Protein AF-A0A920C453-F1 (afdb_monomer_lite)

Sequence (83 aa):
MVLENIKKQELLEKEEERIVVLISLVHVSSLLRIVFPDRKEAKQAEKQIKQLSKNLPVSQAVKTTIDSINATIFAASSSASRS

Foldseek 3Di:
DVVVVVVVVVVVVVVVLVVLLVLLVCVLVVNLCVVPVDPVVSVVSNVVSVVVLVPDPVNVVSVVVSVVVVVVVVVVVVVVVVD

pLDDT: mean 74.51, std 11.23, range [43.12, 94.56]

Radius of gyration: 17.06 Å; chains: 1; bounding box: 42×22×48 Å

Structure (mmCIF, N/CA/C/O backbone):
data_AF-A0A920C453-F1
#
_entry.id   AF-A0A920C453-F1
#
loop_
_atom_site.group_PDB
_atom_site.id
_atom_site.type_symbol
_atom_site.label_atom_id
_atom_site.label_alt_id
_atom_site.label_comp_id
_atom_site.label_asym_id
_atom_site.label_entity_id
_atom_site.label_seq_id
_atom_site.pdbx_PDB_ins_code
_atom_site.Cartn_x
_atom_site.Cartn_y
_atom_site.Cartn_z
_atom_site.occupancy
_atom_site.B_iso_or_equiv
_atom_site.auth_seq_id
_atom_site.auth_comp_id
_atom_site.auth_asym_id
_atom_site.auth_atom_id
_atom_site.pdbx_PDB_model_num
ATOM 1 N N . MET A 1 1 ? -15.716 -11.998 29.909 1.00 45.25 1 MET A N 1
ATOM 2 C CA . MET A 1 1 ? -14.826 -11.309 30.872 1.00 45.25 1 MET A CA 1
ATOM 3 C C . MET A 1 1 ? -14.415 -9.965 30.261 1.00 45.25 1 MET A C 1
ATOM 5 O O . MET A 1 1 ? -14.023 -9.969 29.104 1.00 45.25 1 MET A O 1
ATOM 9 N N . VAL A 1 2 ? -14.526 -8.817 30.949 1.00 57.12 2 VAL A N 1
ATOM 10 C CA . VAL A 1 2 ? -14.224 -7.486 30.345 1.00 57.12 2 VAL A CA 1
ATOM 11 C C . VAL A 1 2 ? -12.792 -7.415 29.784 1.00 57.12 2 VAL A C 1
ATOM 13 O O . VAL A 1 2 ? -12.571 -6.870 28.709 1.00 57.12 2 VAL A O 1
ATOM 16 N N . LEU A 1 3 ? -11.837 -8.069 30.452 1.00 43.12 3 LEU A N 1
ATOM 17 C CA . LEU A 1 3 ? -10.437 -8.164 30.019 1.00 43.12 3 LEU A CA 1
ATOM 18 C C . LEU A 1 3 ? -10.230 -8.971 28.725 1.00 43.12 3 LEU A C 1
ATOM 20 O O . LEU A 1 3 ? -9.334 -8.654 27.947 1.00 43.12 3 LEU A O 1
ATOM 24 N N . GLU A 1 4 ? -11.046 -9.998 28.469 1.00 59.88 4 GLU A N 1
ATOM 25 C CA . GLU A 1 4 ? -10.991 -10.747 27.202 1.00 59.88 4 GLU A CA 1
ATOM 26 C C . GLU A 1 4 ? -11.499 -9.903 26.037 1.00 59.88 4 GLU A C 1
ATOM 28 O O . GLU A 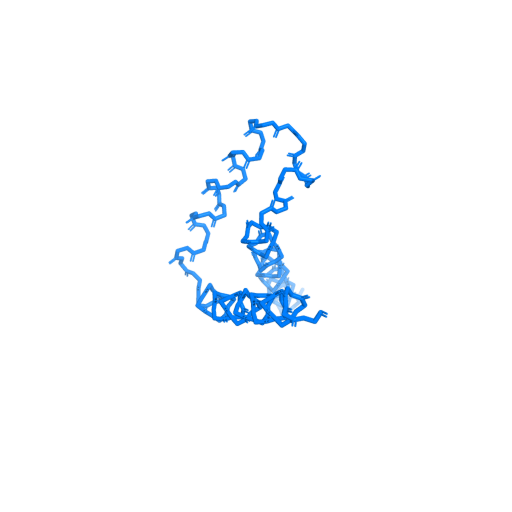1 4 ? -10.935 -9.964 24.948 1.00 59.88 4 GLU A O 1
ATOM 33 N N . ASN A 1 5 ? -12.517 -9.074 26.278 1.00 58.09 5 ASN A N 1
ATOM 34 C CA . ASN A 1 5 ? -13.047 -8.168 25.265 1.00 58.09 5 ASN A CA 1
ATOM 35 C C . ASN A 1 5 ? -12.022 -7.089 24.897 1.00 58.09 5 ASN A C 1
ATOM 37 O O . ASN A 1 5 ? -11.818 -6.855 23.713 1.00 58.09 5 ASN A O 1
ATOM 41 N N . ILE A 1 6 ? -11.314 -6.517 25.880 1.00 63.50 6 ILE A N 1
ATOM 42 C CA . ILE A 1 6 ? -10.239 -5.537 25.638 1.00 63.50 6 ILE A CA 1
ATOM 43 C C . ILE A 1 6 ? -9.106 -6.160 24.811 1.00 63.50 6 ILE A C 1
ATOM 45 O O . ILE A 1 6 ? -8.706 -5.590 23.802 1.00 63.50 6 ILE A O 1
ATOM 49 N N . LYS A 1 7 ? -8.634 -7.365 25.171 1.00 63.62 7 LYS A N 1
ATOM 50 C CA . LYS A 1 7 ? -7.601 -8.070 24.388 1.00 63.62 7 LYS A CA 1
ATOM 51 C C . LYS A 1 7 ? -8.050 -8.374 22.961 1.00 63.62 7 LYS A C 1
ATOM 53 O O . LYS A 1 7 ? -7.255 -8.275 22.033 1.00 63.62 7 LYS A O 1
ATOM 58 N N . LYS A 1 8 ? -9.309 -8.776 22.781 1.00 59.44 8 LYS A N 1
ATOM 59 C CA . LYS A 1 8 ? -9.872 -9.066 21.459 1.00 59.44 8 LYS A CA 1
ATOM 60 C C . LYS A 1 8 ? -9.965 -7.800 20.608 1.00 59.44 8 LYS A C 1
ATOM 62 O O . LYS A 1 8 ? -9.683 -7.858 19.421 1.00 59.44 8 LYS A O 1
ATOM 67 N N . GLN A 1 9 ? -10.302 -6.671 21.221 1.00 57.53 9 GLN A N 1
ATOM 68 C CA . GLN A 1 9 ? -10.383 -5.369 20.566 1.00 57.53 9 GLN A CA 1
ATOM 69 C C . GLN A 1 9 ? -8.996 -4.856 20.152 1.00 57.53 9 GLN A C 1
ATOM 71 O O . GLN A 1 9 ? -8.811 -4.482 19.003 1.00 57.53 9 GLN A O 1
ATOM 76 N N . GLU A 1 10 ? -7.992 -4.991 21.020 1.00 66.38 10 GLU A N 1
ATOM 77 C CA . GLU A 1 10 ? -6.594 -4.656 20.704 1.00 66.38 10 GLU A CA 1
ATOM 78 C C . GLU A 1 10 ? -6.006 -5.552 19.588 1.00 66.38 10 GLU A C 1
ATOM 80 O O . GLU A 1 10 ? -5.186 -5.121 18.777 1.00 66.38 10 GLU A O 1
ATOM 85 N N . LEU A 1 11 ? -6.420 -6.825 19.528 1.00 62.66 11 LEU A N 1
ATOM 86 C CA . LEU A 1 11 ? -6.049 -7.739 18.442 1.00 62.66 11 LEU A CA 1
ATOM 87 C C . LEU A 1 11 ? -6.700 -7.349 17.111 1.00 62.66 11 LEU A C 1
ATOM 89 O O . LEU A 1 11 ? -6.021 -7.389 16.087 1.00 62.66 11 LEU A O 1
ATOM 93 N N . LEU A 1 12 ? -7.977 -6.958 17.136 1.00 60.50 12 LEU A N 1
ATOM 94 C CA . LEU A 1 12 ? -8.693 -6.468 15.956 1.00 60.50 12 LEU A CA 1
ATOM 95 C C . LEU A 1 12 ? -8.054 -5.180 15.422 1.00 60.50 12 LEU A C 1
ATOM 97 O O . LEU A 1 12 ? -7.807 -5.086 14.226 1.00 60.50 12 LEU A O 1
ATOM 101 N N . GLU A 1 13 ? -7.682 -4.246 16.301 1.00 72.25 13 GLU A N 1
ATOM 102 C CA . GLU A 1 13 ? -6.969 -3.016 15.925 1.00 72.25 13 GLU A CA 1
ATOM 103 C C . GLU A 1 13 ? -5.616 -3.323 15.258 1.00 72.25 13 GLU A C 1
ATOM 105 O O . GLU A 1 13 ? -5.298 -2.777 14.202 1.00 72.25 13 GLU A O 1
ATOM 110 N N . LYS A 1 14 ? -4.838 -4.270 15.801 1.00 74.12 14 LYS A N 1
ATOM 111 C CA . LYS A 1 14 ? -3.571 -4.712 15.183 1.00 74.12 14 LYS A CA 1
ATOM 112 C C . LYS A 1 14 ? -3.769 -5.397 13.834 1.00 74.12 14 LYS A C 1
ATOM 114 O O . LYS A 1 14 ? -2.897 -5.312 12.967 1.00 74.12 14 LYS A O 1
ATOM 119 N N . GLU A 1 15 ? -4.859 -6.132 13.659 1.00 75.88 15 GLU A N 1
ATOM 120 C CA . GLU A 1 15 ? -5.176 -6.788 12.393 1.00 75.88 15 GLU A CA 1
ATOM 121 C C . GLU A 1 15 ? -5.591 -5.765 11.330 1.00 75.88 15 GLU A C 1
ATOM 123 O O . GLU A 1 15 ? -5.064 -5.796 10.216 1.00 75.88 15 GLU A O 1
ATOM 128 N N . GLU A 1 16 ? -6.430 -4.795 11.692 1.00 72.81 16 GLU A N 1
ATOM 129 C CA . GLU A 1 16 ? -6.792 -3.663 10.835 1.00 72.81 16 GLU A CA 1
ATOM 130 C C . GLU A 1 16 ? -5.557 -2.853 10.416 1.00 72.81 16 GLU A C 1
ATOM 132 O O . GLU A 1 16 ? -5.375 -2.579 9.227 1.00 72.81 16 GLU A O 1
ATOM 137 N N . GLU A 1 17 ? -4.645 -2.551 11.346 1.00 72.62 17 GLU A N 1
ATOM 138 C CA . GLU A 1 17 ? -3.374 -1.891 11.031 1.00 72.62 17 GLU A CA 1
ATOM 139 C C . GLU A 1 17 ? -2.543 -2.690 10.016 1.00 72.62 17 GLU A C 1
ATOM 141 O O . GLU A 1 17 ? -2.041 -2.127 9.039 1.00 72.62 17 GLU A O 1
ATOM 146 N N . ARG A 1 18 ? -2.421 -4.012 10.193 1.00 76.31 18 ARG A N 1
ATOM 147 C CA . ARG A 1 18 ? -1.686 -4.883 9.257 1.00 76.31 18 ARG A CA 1
ATOM 148 C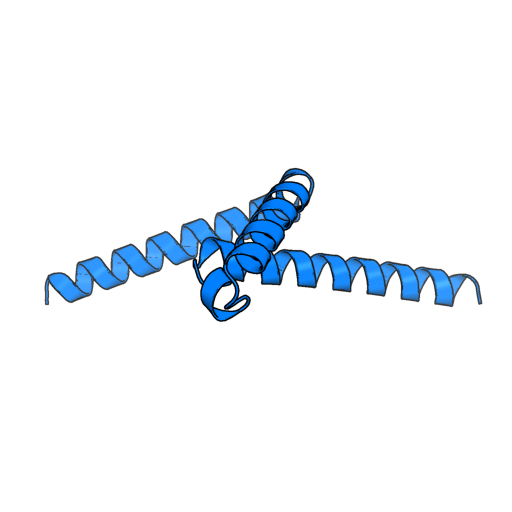 C . ARG A 1 18 ? -2.320 -4.911 7.873 1.00 76.31 18 ARG A C 1
ATOM 150 O O . ARG A 1 18 ? -1.594 -4.888 6.878 1.00 76.31 18 ARG A O 1
ATOM 157 N N . ILE A 1 19 ? -3.649 -4.932 7.796 1.00 80.12 19 ILE A N 1
ATOM 158 C CA . ILE A 1 19 ? -4.379 -4.857 6.526 1.00 80.12 19 ILE A CA 1
ATOM 159 C C . ILE A 1 19 ? -4.084 -3.523 5.833 1.00 80.12 19 ILE A C 1
ATOM 161 O O . ILE A 1 19 ? -3.791 -3.506 4.635 1.00 80.12 19 ILE A O 1
ATOM 165 N N . VAL A 1 20 ? -4.076 -2.413 6.579 1.00 75.25 20 VAL A N 1
ATOM 166 C CA . VAL A 1 20 ? -3.741 -1.090 6.037 1.00 75.25 20 VAL A CA 1
ATOM 167 C C . VAL A 1 20 ? -2.295 -1.030 5.531 1.00 75.25 20 VAL A C 1
ATOM 169 O O . VAL A 1 20 ? -2.041 -0.476 4.458 1.00 75.25 20 VAL A O 1
ATOM 172 N N . VAL A 1 21 ? -1.340 -1.627 6.249 1.00 76.44 21 VAL A N 1
ATOM 173 C CA . VAL A 1 21 ? 0.056 -1.734 5.790 1.00 76.44 21 VAL A CA 1
ATOM 174 C C . VAL A 1 21 ? 0.136 -2.520 4.483 1.00 76.44 21 VAL A C 1
ATOM 176 O O . VAL A 1 21 ? 0.715 -2.039 3.509 1.00 76.44 21 VAL A O 1
ATOM 179 N N . LEU A 1 22 ? -0.472 -3.708 4.439 1.00 81.06 22 LEU A N 1
ATOM 180 C CA . LEU A 1 22 ? -0.441 -4.590 3.274 1.00 81.06 22 LEU A CA 1
ATOM 181 C C . LEU A 1 22 ? -1.031 -3.910 2.036 1.00 81.06 22 LEU A C 1
ATOM 183 O O . LEU A 1 22 ? -0.402 -3.886 0.979 1.00 81.06 22 LEU A O 1
ATOM 187 N N . ILE A 1 23 ? -2.220 -3.321 2.165 1.00 79.50 23 ILE A N 1
ATOM 188 C CA . ILE A 1 23 ? -2.896 -2.675 1.038 1.00 79.50 23 ILE A CA 1
ATOM 189 C C . ILE A 1 23 ? -2.117 -1.437 0.555 1.00 79.50 23 ILE A C 1
ATOM 191 O O . ILE A 1 23 ? -2.072 -1.156 -0.644 1.00 79.50 23 ILE A O 1
ATOM 195 N N . SER A 1 24 ? -1.437 -0.730 1.468 1.00 74.69 24 SER A N 1
ATOM 196 C CA . SER A 1 24 ? -0.567 0.403 1.131 1.00 74.69 24 SER A CA 1
ATOM 197 C C . SER A 1 24 ? 0.664 -0.045 0.342 1.00 74.69 24 SER A C 1
ATOM 199 O O . SER A 1 24 ? 1.009 0.592 -0.652 1.00 74.69 24 SER A O 1
ATOM 201 N N . LEU A 1 25 ? 1.287 -1.168 0.719 1.00 76.00 25 LEU A N 1
ATOM 202 C CA . LEU A 1 25 ? 2.392 -1.777 -0.032 1.00 76.00 25 LEU A CA 1
ATOM 203 C C . LEU A 1 25 ? 1.950 -2.221 -1.434 1.00 76.00 25 LEU A C 1
ATOM 205 O O . LEU A 1 25 ? 2.620 -1.937 -2.421 1.00 76.00 25 LEU A O 1
ATOM 209 N N . VAL A 1 26 ? 0.781 -2.850 -1.556 1.00 83.12 26 VAL A N 1
ATOM 210 C CA . VAL A 1 26 ? 0.218 -3.211 -2.867 1.00 83.12 26 VAL A CA 1
ATOM 211 C C . VAL A 1 26 ? 0.004 -1.967 -3.739 1.00 83.12 26 VAL A C 1
ATOM 213 O O . VAL A 1 26 ? 0.296 -1.993 -4.939 1.00 83.12 26 VAL A O 1
ATOM 216 N N . HIS A 1 27 ? -0.483 -0.867 -3.152 1.00 79.38 27 HIS A N 1
ATOM 217 C CA . HIS A 1 27 ? -0.703 0.387 -3.871 1.00 79.38 27 HIS A CA 1
ATOM 218 C C . HIS A 1 27 ? 0.593 0.988 -4.408 1.00 79.38 27 HIS A C 1
ATOM 220 O O . HIS A 1 27 ? 0.685 1.265 -5.605 1.00 79.38 27 HIS A O 1
ATOM 226 N N . VAL A 1 28 ? 1.587 1.185 -3.547 1.00 74.44 28 VAL A N 1
ATOM 227 C CA . VAL A 1 28 ? 2.826 1.876 -3.927 1.00 74.44 28 VAL A CA 1
ATOM 228 C C . VAL A 1 28 ? 3.742 1.053 -4.828 1.00 74.44 28 VAL A C 1
ATOM 230 O O . VAL A 1 28 ? 4.465 1.626 -5.636 1.00 74.44 28 VAL A O 1
ATOM 233 N N . SER A 1 29 ? 3.654 -0.278 -4.775 1.00 77.06 29 SER A N 1
ATOM 234 C CA . SER A 1 29 ? 4.312 -1.170 -5.732 1.00 77.06 29 SER A CA 1
ATOM 235 C C . SER A 1 29 ? 3.572 -1.240 -7.073 1.00 77.06 29 SER A C 1
ATOM 237 O O . SER A 1 29 ? 3.960 -2.006 -7.948 1.00 77.06 29 SER A O 1
ATOM 239 N N . SER A 1 30 ? 2.506 -0.452 -7.264 1.00 81.31 30 SER A N 1
ATOM 240 C CA . SER A 1 30 ? 1.671 -0.445 -8.474 1.00 81.31 30 SER A CA 1
ATOM 241 C C . SER A 1 30 ? 1.016 -1.799 -8.795 1.00 81.31 30 SER A C 1
ATOM 243 O O . SER A 1 30 ? 0.641 -2.059 -9.937 1.00 81.31 30 SER A O 1
ATOM 245 N N . LEU A 1 31 ? 0.810 -2.650 -7.783 1.00 85.88 31 LEU A N 1
ATOM 246 C CA . LEU A 1 31 ? 0.253 -4.003 -7.931 1.00 85.88 31 LEU A CA 1
ATOM 247 C C . LEU A 1 31 ? -1.267 -4.059 -7.718 1.00 85.88 31 LEU A C 1
ATOM 249 O O . LEU A 1 31 ? -1.871 -5.120 -7.848 1.00 85.88 31 LEU A O 1
ATOM 253 N N . LEU A 1 32 ? -1.920 -2.924 -7.446 1.00 87.38 32 LEU A N 1
ATOM 254 C CA . LEU A 1 32 ? -3.375 -2.854 -7.241 1.00 87.38 32 LEU A CA 1
ATOM 255 C C . LEU A 1 32 ? -4.182 -3.502 -8.368 1.00 87.38 32 LEU A C 1
ATOM 257 O O . LEU A 1 32 ? -5.203 -4.111 -8.096 1.00 87.38 32 LEU A O 1
ATOM 261 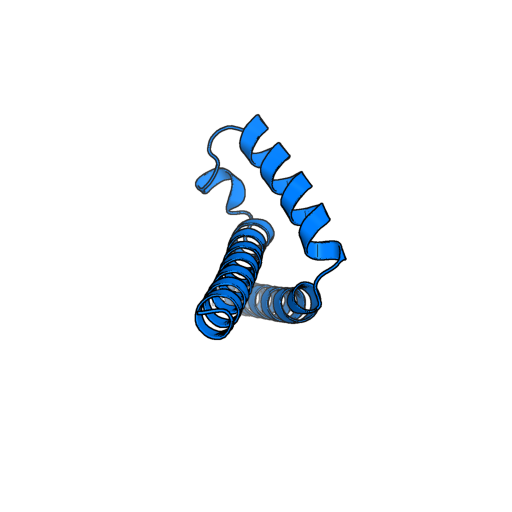N N . ARG A 1 33 ? -3.731 -3.398 -9.622 1.00 87.12 33 ARG A N 1
ATOM 262 C CA . ARG A 1 33 ? -4.410 -3.994 -10.789 1.00 87.12 33 ARG A CA 1
ATOM 263 C C . ARG A 1 33 ? -4.267 -5.514 -10.879 1.00 87.12 33 ARG A C 1
ATOM 265 O O . ARG A 1 33 ? -5.015 -6.138 -11.619 1.00 87.12 33 ARG A O 1
ATOM 272 N N . ILE A 1 34 ? -3.301 -6.085 -10.164 1.00 89.31 34 ILE A N 1
ATOM 273 C CA . ILE A 1 34 ? -3.113 -7.533 -10.042 1.00 89.31 34 ILE A CA 1
ATOM 274 C C . ILE A 1 34 ? -4.057 -8.075 -8.967 1.00 89.31 34 ILE A C 1
ATOM 276 O O . ILE A 1 34 ? -4.687 -9.106 -9.166 1.00 89.31 34 ILE A O 1
ATOM 280 N N . VAL A 1 35 ? -4.183 -7.353 -7.848 1.00 88.31 35 VAL A N 1
ATOM 281 C CA . VAL A 1 35 ? -5.057 -7.734 -6.725 1.00 88.31 35 VAL A CA 1
ATOM 282 C C . VAL A 1 35 ? -6.532 -7.440 -7.018 1.00 88.31 35 VAL A C 1
ATOM 284 O O . VAL A 1 35 ? -7.396 -8.234 -6.664 1.00 88.31 35 VAL A O 1
ATOM 287 N N . PHE A 1 36 ? -6.815 -6.334 -7.708 1.00 89.44 36 PHE A N 1
ATOM 288 C CA . PHE A 1 36 ? -8.140 -5.933 -8.182 1.00 89.44 36 PHE A CA 1
ATOM 289 C C . PHE A 1 36 ? -8.120 -5.857 -9.718 1.00 89.44 36 PHE A C 1
ATOM 291 O O . PHE A 1 36 ? -7.819 -4.798 -10.285 1.00 89.44 36 PHE A O 1
ATOM 298 N N . PRO A 1 37 ? -8.402 -6.974 -10.419 1.00 85.94 37 PRO A N 1
ATOM 299 C CA . PRO A 1 37 ? -8.399 -7.011 -11.881 1.00 85.94 37 PRO A CA 1
ATOM 300 C C . PRO A 1 37 ? -9.426 -6.052 -12.495 1.00 85.94 37 PRO A C 1
ATOM 302 O O . PRO A 1 37 ? -9.162 -5.422 -13.528 1.00 85.94 37 PRO A O 1
ATOM 305 N N . ASP A 1 38 ? -10.581 -5.883 -11.840 1.00 94.56 38 ASP A N 1
ATOM 306 C CA . ASP A 1 38 ? -11.576 -4.906 -12.262 1.00 94.56 38 ASP A CA 1
ATOM 307 C C . ASP A 1 38 ? -11.083 -3.464 -12.054 1.00 94.56 38 ASP A C 1
ATOM 309 O O . ASP A 1 38 ? -10.539 -3.068 -11.020 1.00 94.56 38 ASP A O 1
ATOM 313 N N . ARG A 1 39 ? -11.291 -2.626 -13.075 1.00 89.81 39 ARG A N 1
ATOM 314 C CA . ARG A 1 39 ? -10.791 -1.245 -13.080 1.00 89.81 39 ARG A CA 1
ATOM 315 C C . ARG A 1 39 ? -11.527 -0.340 -12.100 1.00 89.81 39 ARG A C 1
ATOM 317 O O . ARG A 1 39 ? -10.924 0.619 -11.609 1.00 89.81 39 ARG A O 1
ATOM 324 N N . LYS A 1 40 ? -12.824 -0.562 -11.893 1.00 92.44 40 LYS A N 1
ATOM 325 C CA . LYS A 1 40 ? -13.632 0.254 -10.985 1.00 92.44 40 LYS A CA 1
ATOM 326 C C . LYS A 1 40 ? -13.288 -0.102 -9.544 1.00 92.44 40 LYS A C 1
ATOM 328 O O . LYS A 1 40 ? -13.041 0.818 -8.767 1.00 92.44 40 LYS A O 1
ATOM 333 N N . GLU A 1 41 ? -13.156 -1.390 -9.240 1.00 89.81 41 GLU A N 1
ATOM 334 C CA . GLU A 1 41 ? -12.711 -1.879 -7.932 1.00 89.81 41 GLU A CA 1
ATOM 335 C C . GLU A 1 41 ? -11.309 -1.378 -7.588 1.00 89.81 41 GLU A C 1
ATOM 337 O O . GLU A 1 41 ? -11.123 -0.780 -6.530 1.00 89.81 41 GLU A O 1
ATOM 342 N N . ALA A 1 42 ? -10.346 -1.480 -8.512 1.00 87.88 42 ALA A N 1
ATOM 343 C CA . ALA A 1 42 ? -8.995 -0.961 -8.292 1.00 87.88 42 ALA A CA 1
ATOM 344 C C . ALA A 1 42 ? -8.987 0.544 -7.968 1.00 87.88 42 ALA A C 1
ATOM 346 O O . ALA A 1 42 ? -8.278 0.988 -7.066 1.00 87.88 42 ALA A O 1
ATOM 347 N N . LYS A 1 43 ? -9.804 1.342 -8.674 1.00 89.06 43 LYS A N 1
ATOM 348 C CA . LYS A 1 43 ? -9.953 2.785 -8.406 1.00 89.06 43 LYS A CA 1
ATOM 349 C C . LYS A 1 43 ? -10.614 3.070 -7.060 1.00 89.06 43 LYS A C 1
ATOM 351 O O . LYS A 1 43 ? -10.299 4.076 -6.424 1.00 89.06 43 LYS A O 1
ATOM 356 N N . GLN A 1 44 ? -11.577 2.248 -6.660 1.00 90.12 44 GLN A N 1
ATOM 357 C C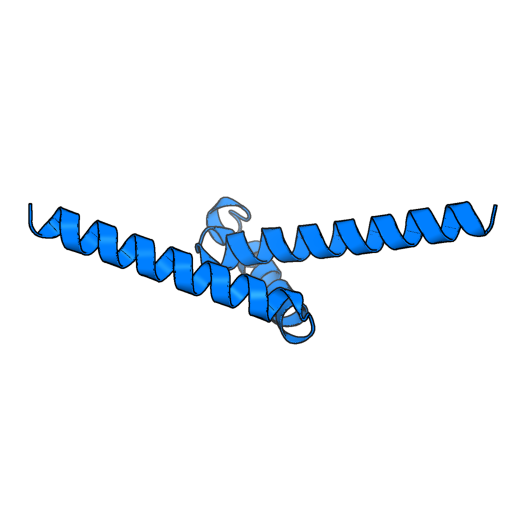A . GLN A 1 44 ? -12.263 2.404 -5.385 1.00 90.12 44 GLN A CA 1
ATOM 358 C C . GLN A 1 44 ? -11.328 2.065 -4.222 1.00 90.12 44 GLN A C 1
ATOM 360 O O . GLN A 1 44 ? -11.210 2.871 -3.298 1.00 90.12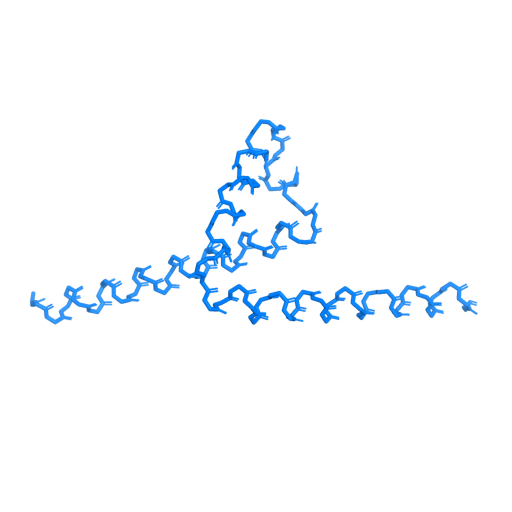 44 GLN A O 1
ATOM 365 N N . ALA A 1 45 ? -10.597 0.955 -4.328 1.00 85.75 45 ALA A N 1
ATOM 366 C CA . ALA A 1 45 ? -9.550 0.578 -3.388 1.00 85.75 45 ALA A CA 1
ATOM 367 C C . ALA A 1 45 ? -8.494 1.687 -3.276 1.00 85.75 45 ALA A C 1
ATOM 369 O O . ALA A 1 45 ? -8.198 2.148 -2.180 1.00 85.75 45 ALA A O 1
ATOM 370 N N . GLU A 1 46 ? -8.008 2.223 -4.400 1.00 86.31 46 GLU A N 1
ATOM 371 C CA . GLU A 1 46 ? -7.037 3.324 -4.403 1.00 86.31 46 GLU A CA 1
ATOM 372 C C . GLU A 1 46 ? -7.526 4.556 -3.616 1.00 86.31 46 GLU A C 1
ATOM 374 O O . GLU A 1 46 ? -6.769 5.152 -2.846 1.00 86.31 46 GLU A O 1
ATOM 379 N N . LYS A 1 47 ? -8.802 4.939 -3.770 1.00 87.06 47 LYS A N 1
ATOM 380 C CA . LYS A 1 47 ? -9.392 6.057 -3.014 1.00 87.06 47 LYS A CA 1
ATOM 381 C C . LYS A 1 47 ? -9.448 5.779 -1.513 1.00 87.06 47 LYS A C 1
ATOM 383 O O . LYS A 1 47 ? -9.119 6.671 -0.733 1.00 87.06 47 LYS A O 1
ATOM 388 N N . GLN A 1 48 ? -9.860 4.574 -1.122 1.00 83.31 48 GLN A N 1
ATOM 389 C CA . GLN A 1 48 ? -9.954 4.173 0.283 1.00 83.31 48 GLN A CA 1
ATOM 390 C C . GLN A 1 48 ? -8.572 4.139 0.943 1.00 83.31 48 GLN A C 1
ATOM 392 O O . GLN A 1 48 ? -8.391 4.695 2.023 1.00 83.31 48 GLN A O 1
ATOM 397 N N . ILE A 1 49 ? -7.570 3.594 0.251 1.00 79.31 49 ILE A N 1
ATOM 398 C CA . ILE A 1 49 ? -6.178 3.545 0.719 1.00 79.31 49 ILE A CA 1
ATOM 399 C C . ILE A 1 49 ? -5.644 4.959 0.947 1.00 79.31 49 ILE A C 1
ATOM 401 O O . ILE A 1 49 ? -5.119 5.250 2.017 1.00 79.31 49 ILE A O 1
ATOM 405 N N . LYS A 1 50 ? -5.852 5.869 -0.016 1.00 78.06 50 LYS A N 1
ATOM 406 C CA . LYS A 1 50 ? -5.448 7.281 0.100 1.00 78.06 50 LYS A CA 1
ATOM 407 C C . LYS A 1 50 ? -6.141 8.028 1.240 1.00 78.06 50 LYS A C 1
ATOM 409 O O . LYS A 1 50 ? -5.611 9.037 1.702 1.00 78.06 50 LYS A O 1
ATOM 414 N N . GLN A 1 51 ? -7.335 7.607 1.656 1.00 79.38 51 GLN A N 1
ATOM 415 C CA . GLN A 1 51 ? -8.007 8.172 2.829 1.00 79.38 51 GLN A CA 1
ATOM 416 C C . GLN A 1 51 ? -7.423 7.612 4.127 1.00 79.38 51 GLN A C 1
ATOM 418 O O . GLN A 1 51 ? -7.080 8.391 5.012 1.00 79.38 51 GLN A O 1
ATOM 423 N N . LEU A 1 52 ? -7.256 6.292 4.215 1.00 72.12 52 LEU A N 1
ATOM 424 C CA . LEU A 1 52 ? -6.722 5.612 5.399 1.00 72.12 52 LEU A CA 1
ATOM 425 C C . LEU A 1 52 ? -5.268 6.014 5.687 1.00 72.12 52 LEU A C 1
ATOM 427 O O . LEU A 1 52 ? -4.902 6.266 6.833 1.00 72.12 52 LEU A O 1
ATOM 431 N N . SER A 1 53 ? -4.450 6.175 4.647 1.00 65.69 53 SER A N 1
ATOM 432 C CA . SER A 1 53 ? -3.035 6.525 4.784 1.00 65.69 53 SER A CA 1
ATOM 433 C C . SER A 1 53 ? -2.788 7.956 5.278 1.00 65.69 53 SER A C 1
ATOM 435 O O . SER A 1 53 ? -1.674 8.269 5.690 1.00 65.69 53 SER A O 1
ATOM 437 N N . LYS A 1 54 ? -3.784 8.852 5.237 1.00 66.81 54 LYS A N 1
ATOM 438 C CA . LYS A 1 54 ? -3.616 10.248 5.685 1.00 66.81 54 LYS A CA 1
ATOM 439 C C . LYS A 1 54 ? -3.534 10.402 7.203 1.00 66.81 54 LYS A C 1
ATOM 441 O O . LYS A 1 54 ? -2.943 11.373 7.657 1.00 66.81 54 LYS A O 1
ATOM 446 N N . ASN A 1 55 ? -4.103 9.468 7.966 1.00 59.31 55 ASN A N 1
ATOM 447 C CA . ASN A 1 55 ? -4.347 9.652 9.401 1.00 59.31 55 ASN A CA 1
ATOM 448 C C . ASN A 1 55 ? -3.572 8.675 10.303 1.00 59.31 55 ASN A C 1
ATOM 450 O O . ASN A 1 55 ? -3.775 8.688 11.513 1.00 59.31 55 ASN A O 1
ATOM 454 N N . LEU A 1 56 ? -2.699 7.829 9.748 1.00 55.84 56 LEU A N 1
ATOM 455 C CA . LEU A 1 56 ? -1.998 6.793 10.511 1.00 55.84 56 LEU A CA 1
ATOM 456 C C . LEU A 1 56 ? -0.495 7.095 10.635 1.00 55.84 56 LEU A C 1
ATOM 458 O O . LEU A 1 56 ? 0.150 7.277 9.607 1.00 55.84 56 LEU A O 1
ATOM 462 N N . PRO A 1 57 ? 0.105 7.057 11.843 1.00 55.06 57 PRO A N 1
ATOM 463 C CA . PRO A 1 57 ? 1.563 7.149 12.036 1.00 55.06 57 PRO A CA 1
ATOM 464 C C . PRO A 1 57 ? 2.337 6.084 11.246 1.00 55.06 57 PRO A C 1
ATOM 466 O O . PRO A 1 57 ? 3.431 6.329 10.735 1.00 55.06 57 PRO A O 1
ATOM 469 N N . VAL A 1 58 ? 1.712 4.913 11.086 1.00 58.00 58 VAL A N 1
ATOM 470 C CA . VAL A 1 58 ? 2.148 3.813 10.219 1.00 58.00 58 VAL A CA 1
ATOM 471 C C . VAL A 1 58 ? 2.412 4.282 8.788 1.00 58.00 58 VAL A C 1
ATOM 473 O O . VAL A 1 58 ? 3.340 3.784 8.159 1.00 58.00 58 VAL A O 1
ATOM 476 N N . SER A 1 59 ? 1.669 5.265 8.270 1.00 64.56 59 SER A N 1
ATOM 477 C CA . SER A 1 59 ? 1.846 5.734 6.896 1.00 64.56 59 SER A CA 1
ATOM 478 C C . SER A 1 59 ? 3.206 6.385 6.671 1.00 64.56 59 SER A C 1
ATOM 480 O O . SER A 1 59 ? 3.768 6.210 5.595 1.00 64.56 59 SER A O 1
ATOM 482 N N . GLN A 1 60 ? 3.779 7.056 7.678 1.00 67.88 60 GLN A N 1
ATOM 483 C CA . GLN A 1 60 ? 5.098 7.672 7.559 1.00 67.88 60 GLN A CA 1
ATOM 484 C C . GLN A 1 60 ? 6.203 6.613 7.535 1.00 67.88 60 GLN A C 1
ATOM 486 O O . GLN A 1 60 ? 7.049 6.642 6.645 1.00 67.88 60 GLN A O 1
ATOM 491 N N . ALA A 1 61 ? 6.173 5.652 8.465 1.00 70.25 61 ALA A N 1
ATOM 492 C CA . ALA A 1 61 ? 7.142 4.557 8.498 1.00 70.25 61 ALA A CA 1
ATOM 493 C C . ALA A 1 61 ? 7.056 3.698 7.226 1.00 70.25 61 ALA A C 1
ATOM 495 O O . ALA A 1 61 ? 8.069 3.450 6.577 1.00 70.25 61 ALA A O 1
ATOM 496 N N . VAL A 1 62 ? 5.838 3.331 6.815 1.00 69.50 62 VAL A N 1
ATOM 497 C CA . VAL A 1 62 ? 5.579 2.587 5.576 1.00 69.50 62 VAL A CA 1
ATOM 498 C C . VAL A 1 62 ? 6.055 3.382 4.363 1.00 69.50 62 VAL A C 1
ATOM 500 O O . VAL A 1 62 ? 6.773 2.832 3.534 1.00 69.50 62 VAL A O 1
ATOM 503 N N . LYS A 1 63 ? 5.752 4.684 4.275 1.00 69.75 63 LYS A N 1
ATOM 504 C CA . LYS A 1 63 ? 6.244 5.551 3.196 1.00 69.75 63 LYS A CA 1
ATOM 505 C C . LYS A 1 63 ? 7.771 5.577 3.142 1.00 69.75 63 LYS A C 1
ATOM 507 O O . LYS A 1 63 ? 8.329 5.408 2.065 1.00 69.75 63 LYS A O 1
ATOM 512 N N . THR A 1 64 ? 8.453 5.732 4.276 1.00 76.69 64 THR A N 1
ATOM 513 C CA . THR A 1 64 ? 9.922 5.693 4.334 1.00 76.69 64 THR A CA 1
ATOM 514 C C . THR A 1 64 ? 10.477 4.344 3.869 1.00 76.69 64 THR A C 1
ATOM 516 O O . THR A 1 64 ? 11.463 4.309 3.130 1.00 76.69 64 THR A O 1
ATOM 519 N N . THR A 1 65 ? 9.834 3.233 4.238 1.00 75.81 65 THR A N 1
ATOM 520 C CA . THR A 1 65 ? 10.203 1.894 3.756 1.00 75.81 65 THR A CA 1
ATOM 521 C C . THR A 1 65 ? 10.025 1.775 2.243 1.00 75.81 65 THR A C 1
ATOM 523 O O . THR A 1 65 ? 10.905 1.265 1.558 1.00 75.81 65 THR A O 1
ATOM 526 N N . ILE A 1 66 ? 8.922 2.284 1.702 1.00 71.25 66 ILE A N 1
ATOM 527 C CA . ILE A 1 66 ? 8.626 2.270 0.264 1.00 71.25 66 ILE A CA 1
ATOM 528 C C . ILE A 1 66 ? 9.630 3.115 -0.517 1.00 71.25 66 ILE A C 1
ATOM 530 O O . ILE A 1 66 ? 10.153 2.661 -1.533 1.00 71.25 66 ILE A O 1
ATOM 534 N N . ASP A 1 67 ? 9.921 4.323 -0.034 1.00 77.44 67 ASP A N 1
ATOM 535 C CA . ASP A 1 67 ? 10.907 5.216 -0.639 1.00 77.44 67 ASP A CA 1
ATOM 536 C C . ASP A 1 67 ? 12.289 4.537 -0.667 1.00 77.44 67 ASP A C 1
ATOM 538 O O . ASP A 1 67 ? 12.977 4.573 -1.688 1.00 77.44 67 ASP A O 1
ATOM 542 N N . SER A 1 68 ? 12.648 3.829 0.412 1.00 82.50 68 SER A N 1
ATOM 543 C CA . SER A 1 68 ? 13.878 3.028 0.486 1.00 82.50 68 SER A CA 1
ATOM 544 C C . SER A 1 68 ? 13.892 1.883 -0.532 1.00 82.50 68 SER A C 1
ATOM 546 O O . SER A 1 68 ? 14.867 1.739 -1.266 1.00 82.50 68 SER A O 1
ATOM 548 N N . ILE A 1 69 ? 12.809 1.102 -0.633 1.00 78.00 69 ILE A N 1
ATOM 549 C CA . ILE A 1 69 ? 12.692 -0.004 -1.599 1.00 78.00 69 ILE A CA 1
ATOM 550 C C . ILE A 1 69 ? 12.819 0.514 -3.036 1.00 78.00 69 ILE A C 1
ATOM 552 O O . ILE A 1 69 ? 13.593 -0.034 -3.821 1.00 78.00 69 ILE A O 1
ATOM 556 N N . ASN A 1 70 ? 12.104 1.588 -3.378 1.00 73.38 70 ASN A N 1
ATOM 557 C CA . ASN A 1 70 ? 12.170 2.190 -4.707 1.00 73.38 70 ASN A CA 1
ATOM 558 C C . ASN A 1 70 ? 13.590 2.670 -5.027 1.00 73.38 70 ASN A C 1
ATOM 560 O O . ASN A 1 70 ? 14.100 2.377 -6.108 1.00 73.38 70 ASN A O 1
ATOM 564 N N . ALA A 1 71 ? 14.257 3.343 -4.083 1.00 82.69 71 ALA A N 1
ATOM 565 C CA . ALA A 1 71 ? 15.643 3.771 -4.253 1.00 82.69 71 ALA A CA 1
ATOM 566 C C . ALA A 1 71 ? 16.585 2.583 -4.516 1.00 82.69 71 ALA A C 1
ATOM 568 O O . ALA A 1 71 ? 17.421 2.650 -5.418 1.00 82.69 71 ALA A O 1
ATOM 569 N N . THR A 1 72 ? 16.419 1.474 -3.788 1.00 83.06 72 TH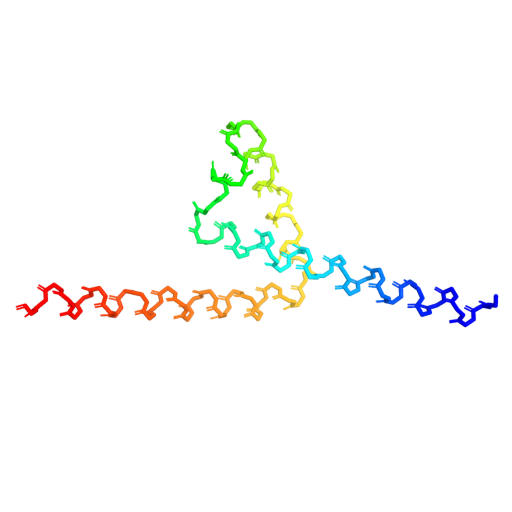R A N 1
ATOM 570 C CA . THR A 1 72 ? 17.207 0.251 -4.000 1.00 83.06 72 THR A CA 1
ATOM 571 C C . THR A 1 72 ? 16.948 -0.377 -5.372 1.00 83.06 72 THR A C 1
ATOM 573 O O . THR A 1 72 ? 17.903 -0.734 -6.061 1.00 83.06 72 THR A O 1
ATOM 576 N N . ILE A 1 73 ? 15.687 -0.473 -5.808 1.00 76.81 73 ILE A N 1
ATOM 577 C CA . ILE A 1 73 ? 15.330 -1.009 -7.134 1.00 76.81 73 ILE A CA 1
ATOM 578 C C . ILE A 1 73 ? 15.942 -0.154 -8.251 1.00 76.81 73 ILE A C 1
ATOM 580 O O . ILE A 1 73 ? 16.517 -0.698 -9.197 1.00 76.81 73 ILE A O 1
ATOM 584 N N . PHE A 1 74 ? 15.859 1.175 -8.141 1.00 78.50 74 PHE A N 1
ATOM 585 C CA . PHE A 1 74 ? 16.464 2.088 -9.113 1.00 78.50 74 PHE A CA 1
ATOM 586 C C . PHE A 1 74 ? 17.983 1.940 -9.166 1.00 78.50 74 PHE A C 1
ATOM 588 O O . PHE A 1 74 ? 18.541 1.838 -10.259 1.00 78.50 74 PHE A O 1
ATOM 595 N N . ALA A 1 75 ? 18.644 1.886 -8.006 1.00 84.25 75 ALA A N 1
ATOM 596 C CA . ALA A 1 75 ? 20.084 1.675 -7.933 1.00 84.25 75 ALA A CA 1
ATOM 597 C C . ALA A 1 75 ? 20.482 0.359 -8.620 1.00 84.25 75 ALA A C 1
ATOM 599 O O . ALA A 1 75 ? 21.291 0.390 -9.546 1.00 84.25 75 ALA A O 1
ATOM 600 N N . ALA A 1 76 ? 19.840 -0.760 -8.265 1.00 82.00 76 ALA A N 1
ATOM 601 C CA . ALA A 1 76 ? 20.111 -2.071 -8.857 1.00 82.00 76 ALA A CA 1
ATOM 602 C C . ALA A 1 76 ? 19.887 -2.093 -10.381 1.00 82.00 76 ALA A C 1
ATOM 604 O O . ALA A 1 76 ? 20.734 -2.582 -11.128 1.00 82.00 76 ALA A O 1
ATOM 605 N N . SER A 1 77 ? 18.787 -1.501 -10.854 1.00 79.00 77 SER A N 1
ATOM 606 C CA . SER A 1 77 ? 18.477 -1.412 -12.288 1.00 79.00 77 SER A CA 1
ATOM 607 C C . SER A 1 77 ? 19.503 -0.559 -13.037 1.00 79.00 77 SER A C 1
ATOM 609 O O . SER A 1 77 ? 19.931 -0.911 -14.131 1.00 79.00 77 SER A O 1
ATOM 611 N N . SER A 1 78 ? 19.950 0.548 -12.436 1.00 78.00 78 SER A N 1
ATOM 612 C CA . SER A 1 78 ? 20.976 1.412 -13.027 1.00 78.00 78 SER A CA 1
ATOM 613 C C . SER A 1 78 ? 22.346 0.733 -13.119 1.00 78.00 78 SER A C 1
ATOM 615 O O . SER A 1 78 ? 23.107 1.027 -14.039 1.00 78.00 78 SER A O 1
ATOM 617 N N . SER A 1 79 ? 22.656 -0.174 -12.187 1.00 74.31 79 SER A N 1
ATOM 618 C CA . SER A 1 79 ? 23.874 -0.983 -12.206 1.00 74.31 79 SER A CA 1
ATOM 619 C C . SER A 1 79 ? 23.814 -2.068 -13.280 1.00 74.31 79 SER A C 1
ATOM 621 O O . SER A 1 79 ? 24.781 -2.230 -14.016 1.00 74.31 79 SER A O 1
ATOM 623 N N . ALA A 1 80 ? 22.672 -2.750 -13.419 1.00 72.81 80 ALA A N 1
ATOM 624 C CA . ALA A 1 80 ? 22.456 -3.776 -14.442 1.00 72.81 80 ALA A CA 1
ATOM 625 C C . ALA A 1 80 ? 22.488 -3.219 -15.877 1.00 72.81 80 ALA A C 1
ATOM 627 O O . ALA A 1 80 ? 22.917 -3.904 -16.793 1.00 72.81 80 ALA A O 1
ATOM 628 N N . SER A 1 81 ? 22.083 -1.963 -16.089 1.00 64.69 81 SER A N 1
ATOM 629 C CA . SER A 1 81 ? 22.171 -1.315 -17.408 1.00 64.69 81 SER A CA 1
ATOM 630 C C . SER A 1 81 ? 23.588 -0.872 -17.805 1.00 64.69 81 SER A C 1
ATOM 632 O O . SER A 1 81 ? 23.776 -0.401 -18.924 1.00 64.69 81 SER A O 1
ATOM 634 N N . ARG A 1 82 ? 24.572 -0.937 -16.894 1.00 58.41 82 ARG A N 1
ATOM 635 C CA . ARG A 1 82 ? 25.979 -0.561 -17.152 1.00 58.41 82 ARG A CA 1
ATOM 636 C C . ARG A 1 82 ? 26.922 -1.762 -17.285 1.00 58.41 82 ARG A C 1
ATOM 638 O O . ARG A 1 82 ? 28.091 -1.547 -17.602 1.00 58.41 82 ARG A O 1
ATOM 645 N N . SER A 1 83 ? 26.440 -2.971 -16.999 1.00 54.03 83 SER A N 1
ATOM 646 C CA . SER A 1 83 ? 27.139 -4.250 -17.192 1.00 54.03 83 SER A CA 1
ATOM 647 C C . SER A 1 83 ? 26.808 -4.852 -18.547 1.00 54.03 83 SER A C 1
ATOM 649 O O . SER A 1 83 ? 27.737 -5.385 -19.184 1.00 54.03 83 SER A O 1
#

Secondary structure (DSSP, 8-state):
-HHHHHHHHHHHHHHHHHHHHHHHHHHHTT-HHHH--SHHHHHHHHHHHHHHTTS-HHHHHHHHHHHHHHHHHHHHHHHHTT-